Protein AF-A0A7T0BYF4-F1 (afdb_monomer_lite)

Radius of gyration: 14.71 Å; chains: 1; bounding box: 35×42×36 Å

Secondary structure (DSSP, 8-state):
---------HHHHHHHHHHHHHHHHHHHTS---HHHHHHHHHHHHHHHHHHHHHHHHHHT--GGG-HHHHHHHHHHTTSSPTT--HHHHHHHHHTTSTTTHHHHHHHHHTTHHHHHHHHHHHHHH--

Foldseek 3Di:
DDPCPPLDALVVLLVVLVVLLVQLVVLLPDDPDPVSLVSNLVSLLVNLLSLLSNLCNLVVHDSPPDQLVSVVVCVVVCLFPPPPDSVVSVVLSVCCPPVRVVPCSVVSSVCSVVVSVRSVSSSVVSD

pLDDT: mean 92.84, std 11.23, range [36.28, 98.56]

Sequence (127 aa):
MSDLQEDVPLPVLLGHLKWNLQRFREMLDQEATPYFRDAALQRFEFTMSSVLKCIAAASGQKENAGPENLLDHALKENWLPEGTDTGDILNSIESLKPESRAETSDTVYKKLAGYYESFEK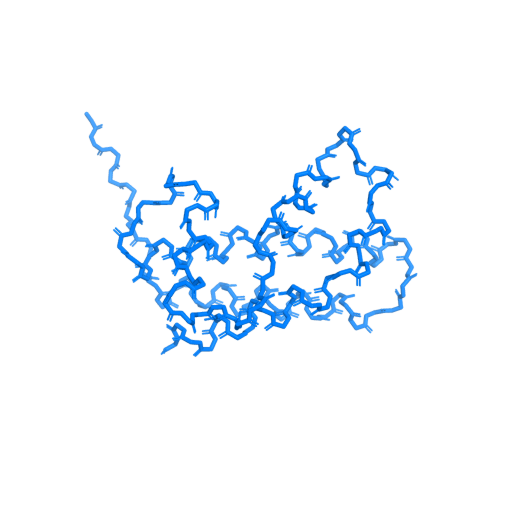LHLKLQ

Organism: NCBI:txid2705533

Structure (mmCIF, N/CA/C/O backbone):
data_AF-A0A7T0BYF4-F1
#
_entry.id   AF-A0A7T0BYF4-F1
#
loop_
_atom_site.group_PDB
_atom_site.id
_atom_site.type_symbol
_atom_site.label_atom_id
_atom_site.label_alt_id
_atom_site.label_comp_id
_atom_site.label_asym_id
_atom_si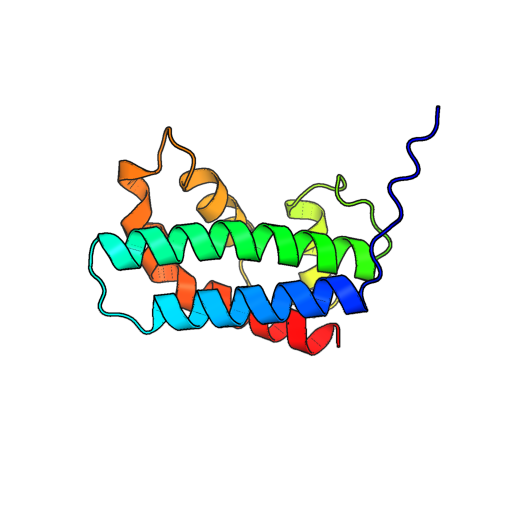te.label_entity_id
_atom_site.label_seq_id
_atom_site.pdbx_PDB_ins_code
_atom_site.Cartn_x
_atom_site.Cartn_y
_atom_site.Cartn_z
_atom_site.occupancy
_atom_site.B_iso_or_equiv
_atom_site.auth_seq_id
_atom_site.auth_comp_id
_atom_site.auth_asym_id
_atom_site.auth_atom_id
_atom_site.pdbx_PDB_model_num
ATOM 1 N N . MET A 1 1 ? -1.308 30.315 18.039 1.00 36.28 1 MET A N 1
ATOM 2 C CA . MET A 1 1 ? -2.099 30.163 16.804 1.00 36.28 1 MET A CA 1
ATOM 3 C C . MET A 1 1 ? -2.256 28.675 16.595 1.00 36.28 1 MET A C 1
ATOM 5 O O . MET A 1 1 ? -1.264 28.010 16.348 1.00 36.28 1 MET A O 1
ATOM 9 N N . SER A 1 2 ? -3.438 28.148 16.905 1.00 45.34 2 SER A N 1
ATOM 10 C CA . SER A 1 2 ? -3.761 26.744 16.666 1.00 45.34 2 SER A CA 1
ATOM 11 C C . SER A 1 2 ? -4.209 26.669 15.219 1.00 45.34 2 SER A C 1
ATOM 13 O O . SER A 1 2 ? -5.304 27.140 14.920 1.00 45.34 2 SER A O 1
ATOM 15 N N . ASP A 1 3 ? -3.362 26.152 14.335 1.00 43.22 3 ASP A N 1
ATOM 16 C CA . ASP A 1 3 ? -3.807 25.725 13.014 1.00 43.22 3 ASP A CA 1
ATOM 17 C C . ASP A 1 3 ? -4.786 24.573 13.243 1.00 43.22 3 ASP A C 1
ATOM 19 O O . ASP A 1 3 ? -4.400 23.429 13.477 1.00 43.22 3 ASP A O 1
ATOM 23 N N . LEU A 1 4 ? -6.074 24.913 13.297 1.00 44.00 4 LEU A N 1
ATOM 24 C CA . LEU A 1 4 ? -7.165 23.961 13.180 1.00 44.00 4 LEU A CA 1
ATOM 25 C C . LEU A 1 4 ? -7.118 23.453 11.740 1.00 44.00 4 LEU A C 1
ATOM 27 O O . LEU A 1 4 ? -7.821 23.949 10.865 1.00 44.00 4 LEU A O 1
ATOM 31 N N . GLN A 1 5 ? -6.220 22.507 11.483 1.00 52.50 5 GLN A N 1
ATOM 32 C CA . GLN A 1 5 ? -6.398 21.592 10.376 1.00 52.50 5 GLN A CA 1
ATOM 33 C C . GLN A 1 5 ? -7.687 20.842 10.713 1.00 52.50 5 GLN A C 1
ATOM 35 O O . GLN A 1 5 ? -7.710 20.052 11.651 1.00 52.50 5 GLN A O 1
ATOM 40 N N . GLU A 1 6 ? -8.792 21.210 10.064 1.00 58.97 6 GLU A N 1
ATOM 41 C CA . GLU A 1 6 ? -10.045 20.477 10.215 1.00 58.97 6 GLU A CA 1
ATOM 42 C C . GLU A 1 6 ? -9.763 19.022 9.845 1.00 58.97 6 GLU A C 1
ATOM 44 O O . GLU A 1 6 ? -9.361 18.732 8.713 1.00 58.97 6 GLU A O 1
ATOM 49 N N . ASP A 1 7 ? -9.910 18.121 10.819 1.00 75.44 7 ASP A N 1
ATOM 50 C CA . ASP A 1 7 ? -9.742 16.693 10.592 1.00 75.44 7 ASP A CA 1
ATOM 51 C C . ASP A 1 7 ? -10.753 16.273 9.520 1.00 75.44 7 ASP A C 1
ATOM 53 O O . ASP A 1 7 ? -11.971 16.323 9.723 1.00 75.44 7 ASP A O 1
ATOM 57 N N . VAL A 1 8 ? -10.250 15.910 8.336 1.00 86.19 8 VAL A N 1
ATOM 58 C CA . VAL A 1 8 ? -11.099 15.479 7.223 1.00 86.19 8 VAL A CA 1
ATOM 59 C C . VAL A 1 8 ? -11.855 14.228 7.680 1.00 86.19 8 VAL A C 1
ATOM 61 O O . VAL A 1 8 ? -11.213 13.257 8.086 1.00 86.19 8 VAL A O 1
ATOM 64 N N . PRO A 1 9 ? -13.199 14.197 7.602 1.00 93.19 9 PRO A N 1
ATOM 65 C CA . PRO A 1 9 ? -13.964 13.064 8.103 1.00 93.19 9 PRO A CA 1
ATOM 66 C C . PRO A 1 9 ? -13.540 11.749 7.443 1.00 93.19 9 PRO A C 1
ATOM 68 O O . PRO A 1 9 ? -13.385 11.687 6.219 1.00 93.19 9 PRO A O 1
ATOM 71 N N . LEU A 1 10 ? -13.437 10.678 8.238 1.00 95.31 10 LEU A N 1
ATOM 72 C CA . LEU A 1 10 ? -13.064 9.344 7.754 1.00 95.31 10 LEU A CA 1
ATOM 73 C C . LEU A 1 10 ? -13.855 8.906 6.500 1.00 95.31 10 LEU A C 1
ATOM 75 O O . LEU A 1 10 ? -13.216 8.445 5.557 1.00 95.31 10 LEU A O 1
ATOM 79 N N . PRO A 1 11 ? -15.186 9.118 6.382 1.00 97.19 11 PRO A N 1
ATOM 80 C CA . PRO A 1 11 ? -15.919 8.752 5.164 1.00 97.19 11 PRO A CA 1
ATOM 81 C C . PRO A 1 11 ? -15.422 9.454 3.890 1.00 97.19 11 PRO A C 1
ATOM 83 O O . PRO A 1 11 ? -15.418 8.858 2.813 1.00 97.19 11 PRO A O 1
ATOM 86 N N . VAL A 1 12 ? -14.969 10.708 4.000 1.00 96.75 12 VAL A N 1
ATOM 87 C CA . VAL A 1 12 ? -14.391 11.459 2.874 1.00 96.75 12 VAL A CA 1
ATOM 88 C C . VAL A 1 12 ? -13.031 10.869 2.498 1.00 96.75 12 VAL A C 1
ATOM 90 O O . VAL A 1 12 ? -12.760 10.637 1.318 1.00 96.75 12 VAL A O 1
ATOM 93 N N . LEU A 1 13 ? -12.197 10.559 3.496 1.00 96.88 13 LEU A N 1
ATOM 94 C CA . LEU A 1 13 ? -10.894 9.922 3.287 1.00 96.88 13 LEU A CA 1
ATOM 95 C C . LEU A 1 13 ? -11.023 8.531 2.655 1.00 96.88 13 LEU A C 1
ATOM 97 O O . LEU A 1 13 ? -10.288 8.225 1.716 1.00 96.88 13 LEU A O 1
ATOM 101 N N . LEU A 1 14 ? -11.992 7.722 3.088 1.00 98.06 14 LEU A N 1
ATOM 102 C CA . LEU A 1 14 ? -12.277 6.413 2.492 1.00 98.06 14 LEU A CA 1
ATOM 103 C C . LEU A 1 14 ? -12.751 6.537 1.041 1.00 98.06 14 LEU A C 1
ATOM 105 O O . LEU A 1 14 ? -12.354 5.734 0.199 1.00 98.06 14 LEU A O 1
ATOM 109 N N . GLY A 1 15 ? -13.518 7.582 0.711 1.00 98.00 15 GLY A N 1
ATOM 110 C CA . GLY A 1 15 ? -13.861 7.911 -0.673 1.00 98.00 15 GLY A CA 1
ATOM 111 C C . GLY A 1 15 ? -12.625 8.167 -1.544 1.00 98.00 15 GLY A C 1
ATOM 112 O O . GLY A 1 15 ? -12.517 7.624 -2.648 1.00 98.00 15 GLY A O 1
ATOM 113 N N . HIS A 1 16 ? -11.656 8.934 -1.036 1.00 97.00 16 HIS A N 1
ATOM 114 C CA . HIS A 1 16 ? -10.379 9.158 -1.722 1.00 97.00 16 HIS A CA 1
ATOM 115 C C . HIS A 1 16 ? -9.535 7.881 -1.820 1.00 97.00 16 HIS A C 1
ATOM 117 O O . HIS A 1 16 ? -8.974 7.599 -2.881 1.00 97.00 16 HIS A O 1
ATOM 123 N N . LEU A 1 17 ? -9.470 7.081 -0.750 1.00 98.25 17 LEU A N 1
ATOM 124 C CA . LEU A 1 17 ? -8.743 5.813 -0.744 1.00 98.25 17 LEU A CA 1
ATOM 125 C C . LEU A 1 17 ? -9.322 4.838 -1.773 1.00 98.25 17 LEU A C 1
ATOM 127 O O . LEU A 1 17 ? -8.562 4.264 -2.548 1.00 98.25 17 LEU A O 1
ATOM 131 N N . LYS A 1 18 ? -10.651 4.714 -1.861 1.00 98.50 18 LYS A N 1
ATOM 132 C CA . LYS A 1 18 ? -11.324 3.903 -2.885 1.00 98.50 18 LYS A CA 1
ATOM 133 C C . LYS A 1 18 ? -10.921 4.319 -4.298 1.00 98.50 18 LYS A C 1
ATOM 135 O O . LYS A 1 18 ? -10.625 3.465 -5.132 1.00 98.50 18 LYS A O 1
ATOM 140 N N . TRP A 1 19 ? -10.898 5.624 -4.571 1.00 98.19 19 TRP A N 1
ATOM 141 C CA . TRP A 1 19 ? -10.487 6.139 -5.877 1.00 98.19 19 TRP A CA 1
ATOM 142 C C . TRP A 1 19 ? -9.017 5.820 -6.178 1.00 98.19 19 TRP A C 1
ATOM 144 O O . TRP A 1 19 ? -8.697 5.368 -7.278 1.00 98.19 19 TRP A O 1
ATOM 154 N N . ASN A 1 20 ? -8.127 5.989 -5.196 1.00 98.25 20 ASN A N 1
ATOM 155 C CA . ASN A 1 20 ? -6.710 5.663 -5.347 1.00 98.25 20 ASN A CA 1
ATOM 156 C C . ASN A 1 20 ? -6.476 4.165 -5.565 1.00 98.25 20 ASN A C 1
ATOM 158 O O . ASN A 1 20 ? -5.730 3.810 -6.474 1.00 98.25 20 ASN A O 1
ATOM 162 N N . LEU A 1 21 ? -7.172 3.297 -4.823 1.00 98.50 21 LEU A N 1
ATOM 163 C CA . LEU A 1 21 ? -7.138 1.846 -5.021 1.00 98.50 21 LEU A CA 1
ATOM 164 C C . LEU A 1 21 ? -7.580 1.467 -6.435 1.00 98.50 21 LEU A C 1
ATOM 166 O O . LEU A 1 21 ? -6.882 0.710 -7.103 1.00 98.50 21 LEU A O 1
ATOM 170 N N . GLN A 1 22 ? -8.668 2.054 -6.942 1.00 98.44 22 GLN A N 1
ATOM 171 C CA . GLN A 1 22 ? -9.097 1.814 -8.320 1.00 98.44 22 GLN A CA 1
ATOM 172 C C . GLN A 1 22 ? -7.996 2.184 -9.326 1.00 98.44 22 GLN A C 1
ATOM 174 O O . GLN A 1 22 ? -7.670 1.387 -10.202 1.00 98.44 22 GLN A O 1
ATOM 179 N N . ARG A 1 23 ? -7.391 3.372 -9.197 1.00 98.12 23 ARG A N 1
ATOM 180 C CA . ARG A 1 23 ? -6.311 3.804 -10.102 1.00 98.12 23 ARG A CA 1
ATOM 181 C C . ARG A 1 23 ? -5.060 2.945 -9.966 1.00 98.12 23 ARG A C 1
ATOM 183 O O . ARG A 1 23 ? -4.353 2.744 -10.947 1.00 98.12 23 ARG A O 1
ATOM 190 N N . PHE A 1 24 ? -4.769 2.464 -8.763 1.00 98.19 24 PHE A N 1
ATOM 191 C CA . PHE A 1 24 ? -3.649 1.570 -8.520 1.00 98.19 24 PHE A CA 1
ATOM 192 C C . PHE A 1 24 ? -3.878 0.221 -9.210 1.00 98.19 24 PHE A C 1
ATOM 194 O O . PHE A 1 24 ? -3.022 -0.214 -9.978 1.00 98.19 24 PHE A O 1
ATOM 201 N N . ARG A 1 25 ? -5.067 -0.373 -9.050 1.00 98.19 25 ARG A N 1
ATOM 202 C CA . ARG A 1 25 ? -5.459 -1.606 -9.744 1.00 98.19 25 ARG A CA 1
ATOM 203 C C . ARG A 1 25 ? -5.354 -1.473 -11.260 1.00 98.19 25 ARG A C 1
ATOM 205 O O . ARG A 1 25 ? -4.731 -2.310 -11.900 1.00 98.19 25 ARG A O 1
ATOM 212 N N . GLU A 1 26 ? -5.889 -0.384 -11.812 1.00 97.56 26 GLU A N 1
ATOM 213 C CA . GLU A 1 26 ? -5.842 -0.108 -13.252 1.00 97.56 26 GLU A CA 1
ATOM 214 C C . GLU A 1 26 ? -4.413 -0.106 -13.812 1.00 97.56 26 GLU A C 1
ATOM 216 O O . GLU A 1 26 ? -4.230 -0.524 -14.953 1.00 97.56 26 GLU A O 1
ATOM 221 N N . MET A 1 27 ? -3.417 0.361 -13.043 1.00 96.81 27 MET A N 1
ATOM 222 C CA . MET A 1 27 ? -2.005 0.343 -13.456 1.00 96.81 27 MET A CA 1
ATOM 223 C C . MET A 1 27 ? -1.355 -1.031 -13.285 1.00 96.81 27 MET A C 1
ATOM 225 O O . MET A 1 27 ? -0.493 -1.389 -14.083 1.00 96.81 27 MET A O 1
ATOM 229 N N . LEU A 1 28 ? -1.759 -1.805 -12.274 1.00 95.62 28 LEU A N 1
ATOM 230 C CA . LEU A 1 28 ? -1.279 -3.178 -12.081 1.00 95.62 28 LEU A CA 1
ATOM 231 C C . LEU A 1 28 ? -1.780 -4.137 -13.166 1.00 95.62 28 LEU A C 1
ATOM 233 O O . LEU A 1 28 ? -1.089 -5.101 -13.478 1.00 95.62 28 LEU A O 1
ATOM 237 N N . ASP A 1 29 ? -2.947 -3.863 -13.748 1.00 96.38 29 ASP A N 1
ATOM 238 C CA . ASP A 1 29 ? -3.538 -4.678 -14.816 1.00 96.38 29 ASP A CA 1
ATOM 239 C C . ASP A 1 29 ? -2.947 -4.383 -16.216 1.00 96.38 29 ASP A C 1
ATOM 241 O O . ASP A 1 29 ? -3.291 -5.064 -17.183 1.00 96.38 29 ASP A O 1
ATOM 245 N N . GLN A 1 30 ? -2.072 -3.378 -16.354 1.00 95.75 30 GLN A N 1
ATOM 246 C CA . GLN A 1 30 ? -1.403 -3.067 -17.625 1.00 95.75 30 GLN A CA 1
ATOM 247 C C . GLN A 1 30 ? -0.219 -4.002 -17.896 1.00 95.75 30 GLN A C 1
ATOM 249 O O . GLN A 1 30 ? 0.356 -4.600 -16.989 1.00 95.75 30 GLN A O 1
ATOM 254 N N . GLU A 1 31 ? 0.203 -4.073 -19.16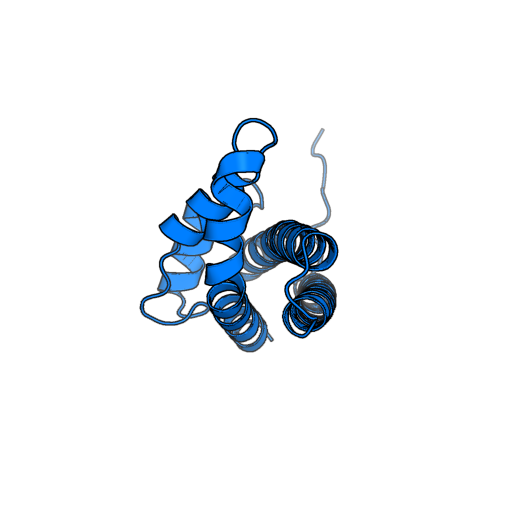1 1.00 89.81 31 GLU A N 1
ATOM 255 C CA . GLU A 1 31 ? 1.449 -4.749 -19.521 1.00 89.81 31 GLU A CA 1
ATOM 256 C C . GLU A 1 31 ? 2.637 -4.116 -18.781 1.00 89.81 31 GLU A C 1
ATOM 258 O O . GLU A 1 31 ? 2.754 -2.889 -18.705 1.00 89.81 31 GLU A O 1
ATOM 263 N N . ALA A 1 32 ? 3.538 -4.955 -18.262 1.00 88.31 32 ALA A N 1
ATOM 264 C CA . ALA A 1 32 ? 4.705 -4.553 -17.479 1.00 88.31 32 ALA A CA 1
ATOM 265 C C . ALA A 1 32 ? 5.794 -3.891 -18.347 1.00 88.31 32 ALA A C 1
ATOM 267 O O . ALA A 1 32 ? 6.905 -4.395 -18.508 1.00 88.31 32 ALA A O 1
ATOM 268 N N . THR A 1 33 ? 5.465 -2.737 -18.920 1.00 93.50 33 THR A N 1
ATOM 269 C CA . THR A 1 33 ? 6.403 -1.844 -19.601 1.00 93.50 33 THR A CA 1
ATOM 270 C C . THR A 1 33 ? 7.047 -0.897 -18.585 1.00 93.50 33 THR A C 1
ATOM 272 O O . THR A 1 33 ? 6.444 -0.627 -17.543 1.00 93.50 33 THR A O 1
ATOM 275 N N . PRO A 1 34 ? 8.223 -0.310 -18.881 1.00 93.19 34 PRO A N 1
ATOM 276 C CA . PRO A 1 34 ? 8.828 0.696 -18.006 1.00 93.19 34 PRO A CA 1
ATOM 277 C C . PRO A 1 34 ? 7.872 1.847 -17.656 1.00 93.19 34 PRO A C 1
ATOM 279 O O . PRO A 1 34 ? 7.816 2.274 -16.509 1.00 93.19 34 PRO A O 1
ATOM 282 N N . TYR A 1 35 ? 7.056 2.289 -18.619 1.00 93.38 35 TYR A N 1
ATOM 283 C CA . TYR A 1 35 ? 6.059 3.338 -18.406 1.00 93.38 35 TYR A CA 1
ATOM 284 C C . TYR A 1 35 ? 4.992 2.935 -17.377 1.00 93.38 35 TYR A C 1
ATOM 286 O O . TYR A 1 35 ? 4.762 3.654 -16.404 1.00 93.38 35 TYR A O 1
ATOM 294 N N . PHE A 1 36 ? 4.349 1.778 -17.564 1.00 94.69 36 PHE A N 1
ATOM 295 C CA . PHE A 1 36 ? 3.290 1.327 -16.658 1.00 94.69 36 PHE A CA 1
ATOM 296 C C . PHE A 1 36 ? 3.825 0.892 -15.293 1.00 94.69 36 PHE A C 1
ATOM 298 O O . PHE A 1 36 ? 3.154 1.097 -14.282 1.00 94.69 36 PHE A O 1
ATOM 305 N N . ARG A 1 37 ? 5.058 0.377 -15.240 1.00 95.25 37 ARG A N 1
ATOM 306 C CA . ARG A 1 37 ? 5.775 0.120 -13.990 1.00 95.25 37 ARG A CA 1
ATOM 307 C C . ARG A 1 37 ? 5.914 1.397 -13.170 1.00 95.25 37 ARG A C 1
ATOM 309 O O . ARG A 1 37 ? 5.493 1.434 -12.016 1.00 95.25 37 ARG A O 1
ATOM 316 N N . ASP A 1 38 ? 6.467 2.447 -13.768 1.00 94.25 38 ASP A N 1
ATOM 317 C CA . ASP A 1 38 ? 6.714 3.706 -13.065 1.00 94.25 38 ASP A CA 1
ATOM 318 C C . ASP A 1 38 ? 5.389 4.370 -12.647 1.00 94.25 38 ASP A C 1
ATOM 320 O O . ASP A 1 38 ? 5.277 4.887 -11.532 1.00 94.25 38 ASP A O 1
ATOM 324 N N . ALA A 1 39 ? 4.346 4.261 -13.480 1.00 96.19 39 ALA A N 1
ATOM 325 C CA . ALA A 1 39 ? 2.995 4.703 -13.139 1.00 96.19 39 ALA A CA 1
ATOM 326 C C . ALA A 1 39 ? 2.397 3.927 -11.949 1.00 96.19 39 ALA A C 1
ATOM 328 O O . ALA A 1 39 ? 1.798 4.535 -11.058 1.00 96.19 39 ALA A O 1
ATOM 329 N N . ALA A 1 40 ? 2.571 2.604 -11.887 1.00 97.62 40 ALA A N 1
ATOM 330 C CA . ALA A 1 40 ? 2.110 1.790 -10.762 1.00 97.62 40 ALA A CA 1
ATOM 331 C C . ALA A 1 40 ? 2.850 2.136 -9.460 1.00 97.62 40 ALA A C 1
ATOM 333 O O . ALA A 1 40 ? 2.214 2.258 -8.414 1.00 97.62 40 ALA A O 1
ATOM 334 N N . LEU A 1 41 ? 4.166 2.367 -9.525 1.00 97.50 41 LEU A N 1
ATOM 335 C CA . LEU A 1 41 ? 4.964 2.820 -8.379 1.00 97.50 41 LEU A CA 1
ATOM 336 C C . LEU A 1 41 ? 4.481 4.181 -7.866 1.00 97.50 41 LEU A C 1
ATOM 338 O O . LEU A 1 41 ? 4.295 4.361 -6.666 1.00 97.50 41 LEU A O 1
ATOM 342 N N . GLN A 1 42 ? 4.180 5.113 -8.769 1.00 96.06 42 GLN A N 1
ATOM 343 C CA . GLN A 1 42 ? 3.619 6.407 -8.386 1.00 96.06 42 GLN A CA 1
ATOM 344 C C . GLN A 1 42 ? 2.234 6.260 -7.727 1.00 96.06 42 GLN A C 1
ATOM 346 O O . GLN A 1 42 ? 1.920 6.939 -6.747 1.00 96.06 42 GLN A O 1
ATOM 351 N N . ARG A 1 43 ? 1.386 5.351 -8.232 1.00 97.69 43 ARG A N 1
ATOM 352 C CA . ARG A 1 43 ? 0.084 5.050 -7.612 1.00 97.69 43 ARG A CA 1
ATOM 353 C C . ARG A 1 43 ? 0.222 4.411 -6.239 1.00 97.69 43 ARG A C 1
ATOM 355 O O . ARG A 1 43 ? -0.591 4.719 -5.368 1.00 97.69 43 ARG A O 1
ATOM 362 N N . PHE A 1 44 ? 1.239 3.586 -6.029 1.00 98.25 44 PHE A N 1
ATOM 363 C CA . PHE A 1 44 ? 1.568 3.053 -4.715 1.00 98.25 44 PHE A CA 1
ATOM 364 C C . PHE A 1 44 ? 1.915 4.173 -3.721 1.00 98.25 44 PHE A C 1
ATOM 366 O O . PHE A 1 44 ? 1.293 4.233 -2.661 1.00 98.25 44 PHE A O 1
ATOM 373 N N . GLU A 1 45 ? 2.790 5.117 -4.091 1.00 96.88 45 GLU A N 1
ATOM 374 C CA . GLU A 1 45 ? 3.147 6.277 -3.251 1.00 96.88 45 GLU A CA 1
ATOM 375 C C . GLU A 1 45 ? 1.901 7.101 -2.849 1.00 96.88 45 GLU A C 1
ATOM 377 O O . GLU A 1 45 ? 1.684 7.395 -1.668 1.00 96.88 45 GLU A O 1
ATOM 382 N N . PHE A 1 46 ? 1.021 7.416 -3.809 1.00 96.25 46 PHE A N 1
ATOM 383 C CA . PHE A 1 46 ? -0.222 8.155 -3.535 1.00 96.25 46 PHE A CA 1
ATOM 384 C C . PHE A 1 46 ? -1.215 7.378 -2.663 1.00 96.25 46 PHE A C 1
ATOM 386 O O . PHE A 1 46 ? -1.857 7.949 -1.772 1.00 96.25 46 PHE A O 1
ATOM 393 N N . THR A 1 47 ? -1.354 6.076 -2.916 1.00 98.25 47 THR A N 1
ATOM 394 C CA . THR A 1 47 ? -2.264 5.215 -2.155 1.00 98.25 47 THR A CA 1
ATOM 395 C C . THR A 1 47 ? -1.793 5.096 -0.713 1.00 98.25 47 THR A C 1
ATOM 397 O O . THR A 1 47 ? -2.605 5.265 0.193 1.00 98.25 47 THR A O 1
ATOM 400 N N . MET A 1 48 ? -0.489 4.922 -0.488 1.00 97.56 48 MET A N 1
ATOM 401 C CA . MET A 1 48 ? 0.092 4.840 0.851 1.00 97.56 48 MET A CA 1
ATOM 402 C C . MET A 1 48 ? -0.201 6.094 1.682 1.00 97.56 48 MET A C 1
ATOM 404 O O . MET A 1 48 ? -0.642 5.992 2.826 1.00 97.56 48 MET A O 1
ATOM 408 N N . SER A 1 49 ? -0.051 7.287 1.096 1.00 95.56 49 SER A N 1
ATOM 409 C CA . SER A 1 49 ? -0.416 8.536 1.779 1.00 95.56 49 SER A CA 1
ATOM 410 C C . SER A 1 49 ? -1.888 8.549 2.216 1.00 95.56 49 SER A C 1
ATOM 412 O O . SER A 1 49 ? -2.200 8.972 3.327 1.00 95.56 49 SER A O 1
ATOM 414 N N . SER A 1 50 ? -2.798 8.038 1.381 1.00 96.81 50 SER A N 1
ATOM 415 C CA . SER A 1 50 ? -4.230 7.969 1.714 1.00 96.81 50 SER A CA 1
ATOM 416 C C . SER A 1 50 ? -4.541 6.921 2.782 1.00 96.81 50 SER A C 1
ATOM 418 O O . SER A 1 50 ? -5.375 7.172 3.650 1.00 96.81 50 SER A O 1
ATOM 420 N N . VAL A 1 51 ? -3.857 5.773 2.747 1.00 98.12 51 VAL A N 1
ATOM 421 C CA . VAL A 1 51 ? -3.968 4.718 3.764 1.00 98.12 51 VAL A CA 1
ATOM 422 C C . VAL A 1 51 ? -3.598 5.267 5.139 1.00 98.12 51 VAL A C 1
ATOM 424 O O . VAL A 1 51 ? -4.390 5.143 6.069 1.00 98.12 51 VAL A O 1
ATOM 427 N N . LEU A 1 52 ? -2.451 5.944 5.259 1.00 97.56 52 LEU A N 1
ATOM 428 C CA . LEU A 1 52 ? -2.000 6.517 6.532 1.00 97.56 52 LEU A CA 1
ATOM 429 C C . LEU A 1 52 ? -3.003 7.525 7.108 1.00 97.56 52 LEU A C 1
ATOM 431 O O . LEU A 1 52 ? -3.280 7.494 8.305 1.00 97.56 52 LEU A O 1
ATOM 435 N N . LYS A 1 53 ? -3.602 8.368 6.260 1.00 96.38 53 LYS A N 1
ATOM 436 C CA . LYS A 1 53 ? -4.646 9.316 6.684 1.00 96.38 53 LYS A CA 1
ATOM 437 C C . LYS A 1 53 ? -5.906 8.614 7.180 1.00 96.38 53 LYS A C 1
ATOM 439 O O . LYS A 1 53 ? -6.461 9.011 8.199 1.00 96.38 53 LYS A O 1
ATOM 444 N N . CYS A 1 54 ? -6.341 7.554 6.496 1.00 97.81 54 CYS A N 1
ATOM 445 C CA . CYS A 1 54 ? -7.495 6.766 6.934 1.00 97.81 54 CYS A CA 1
ATOM 446 C C . CYS A 1 54 ? -7.234 6.102 8.290 1.00 97.81 54 CYS A C 1
ATOM 448 O O . CYS A 1 54 ? -8.096 6.153 9.160 1.00 97.81 54 CYS A O 1
ATOM 450 N N . ILE A 1 55 ? -6.041 5.533 8.494 1.00 97.81 55 ILE A N 1
ATOM 451 C CA . ILE A 1 55 ? -5.653 4.930 9.775 1.00 97.81 55 ILE A CA 1
ATOM 452 C C . ILE A 1 55 ? -5.630 5.986 10.883 1.00 97.81 55 ILE A C 1
ATOM 454 O O . ILE A 1 55 ? -6.183 5.754 11.957 1.00 97.81 55 ILE A O 1
ATOM 458 N N . ALA A 1 56 ? -5.008 7.142 10.637 1.00 96.69 56 ALA A N 1
ATOM 459 C CA . ALA A 1 56 ? -4.942 8.230 11.609 1.00 96.69 56 ALA A CA 1
ATOM 460 C C . ALA A 1 56 ? -6.353 8.670 12.034 1.00 96.69 56 ALA A C 1
ATOM 462 O O . ALA A 1 56 ? -6.677 8.632 13.220 1.00 96.69 56 ALA A O 1
ATOM 463 N N . ALA A 1 57 ? -7.228 8.950 11.064 1.00 95.69 57 ALA A N 1
ATOM 464 C CA . ALA A 1 57 ? -8.611 9.340 11.325 1.00 95.69 57 ALA A CA 1
ATOM 465 C C . ALA A 1 57 ? -9.421 8.247 12.047 1.00 95.69 57 ALA A C 1
ATOM 467 O O . ALA A 1 57 ? -10.149 8.551 12.989 1.00 95.69 57 ALA A O 1
ATOM 468 N N . ALA A 1 58 ? -9.283 6.978 11.650 1.00 96.38 58 ALA A N 1
ATOM 469 C CA . ALA A 1 58 ? -9.998 5.860 12.270 1.00 96.38 58 ALA A CA 1
ATOM 470 C C . ALA A 1 58 ? -9.534 5.569 13.706 1.00 96.38 58 ALA A C 1
ATOM 472 O O . ALA A 1 58 ? -10.336 5.176 14.548 1.00 96.38 58 ALA A O 1
ATOM 473 N N . SER A 1 59 ? -8.249 5.781 13.994 1.00 94.88 59 SER A N 1
ATOM 474 C CA . SER A 1 59 ? -7.660 5.549 15.319 1.00 94.88 59 SER A CA 1
ATOM 475 C C . SER A 1 59 ? -7.723 6.760 16.255 1.00 94.88 59 SER A C 1
ATOM 477 O O . SER A 1 59 ? -7.320 6.659 17.413 1.00 94.88 59 SER A O 1
ATOM 479 N N . GLY A 1 60 ? -8.190 7.918 15.771 1.00 92.19 60 GLY A N 1
ATOM 480 C CA . GLY A 1 60 ? -8.133 9.182 16.512 1.00 92.19 60 GLY A CA 1
ATOM 481 C C . GLY A 1 60 ? 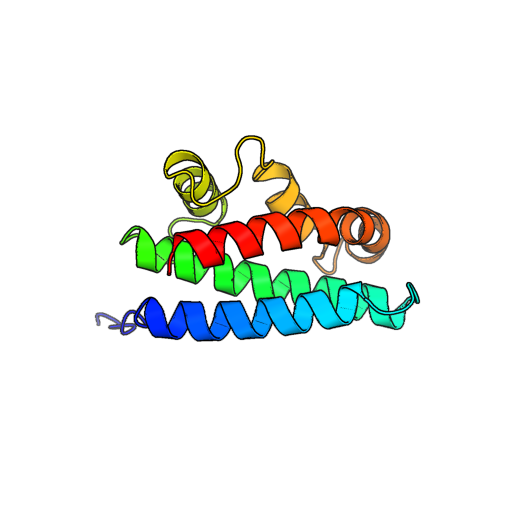-6.703 9.681 16.765 1.00 92.19 60 GLY A C 1
ATOM 482 O O . GLY A 1 60 ? -6.485 10.527 17.635 1.00 92.19 60 GLY A O 1
ATOM 483 N N . GLN A 1 61 ? -5.717 9.146 16.039 1.00 89.50 61 GLN A N 1
ATOM 484 C CA . GLN A 1 61 ? -4.327 9.585 16.097 1.00 89.50 61 GLN A CA 1
ATOM 485 C C . GLN A 1 61 ? -4.101 10.757 15.143 1.00 89.50 61 GLN A C 1
ATOM 487 O O . GLN A 1 61 ? -4.774 10.910 14.127 1.00 89.50 61 GLN A O 1
ATOM 492 N N . LYS A 1 62 ? -3.094 11.580 15.439 1.00 86.00 62 LYS A N 1
ATOM 493 C CA . LYS A 1 62 ? -2.666 12.628 14.509 1.00 86.00 62 LYS A CA 1
ATOM 494 C C . LYS A 1 62 ? -1.953 12.011 13.309 1.00 86.00 62 LYS A C 1
ATOM 496 O O . LYS A 1 62 ? -1.193 11.057 13.465 1.00 86.00 62 LYS A O 1
ATOM 501 N N . GLU A 1 63 ? -2.094 12.627 12.135 1.00 75.88 63 GLU A N 1
ATOM 502 C CA . GLU A 1 63 ? -1.385 12.195 10.917 1.00 75.88 63 GLU A CA 1
ATOM 503 C C . GLU A 1 63 ? 0.149 12.160 11.095 1.00 75.88 63 GLU A C 1
ATOM 505 O O . GLU A 1 63 ? 0.838 11.383 10.437 1.00 75.88 63 GLU A O 1
ATOM 510 N N . ASN A 1 64 ? 0.702 12.959 12.015 1.00 80.56 64 ASN A N 1
ATOM 511 C CA . ASN A 1 64 ? 2.135 13.006 12.309 1.00 80.56 64 ASN A CA 1
ATOM 512 C C . ASN A 1 64 ? 2.613 11.976 13.352 1.00 80.56 64 ASN A C 1
ATOM 514 O O . ASN A 1 64 ? 3.766 12.051 13.774 1.00 80.56 64 ASN A O 1
ATOM 518 N N . ALA A 1 65 ? 1.772 11.012 13.751 1.00 82.62 65 ALA A N 1
ATOM 519 C CA . ALA A 1 65 ? 2.150 9.917 14.652 1.00 82.62 65 ALA A CA 1
ATOM 520 C C . ALA A 1 65 ? 3.258 9.005 14.080 1.00 82.62 65 ALA A C 1
ATOM 522 O O . ALA A 1 65 ? 3.842 8.215 14.818 1.00 82.62 65 ALA A O 1
ATOM 523 N N . GLY A 1 66 ? 3.583 9.151 12.792 1.00 92.75 66 GLY A N 1
ATOM 524 C CA . GLY A 1 66 ? 4.617 8.394 12.094 1.00 92.75 66 GLY A CA 1
ATOM 525 C C . GLY A 1 66 ? 4.024 7.200 11.332 1.00 92.75 66 GLY A C 1
ATOM 526 O O . GLY A 1 66 ? 3.163 6.509 11.878 1.00 92.75 66 GLY A O 1
ATOM 527 N N . PRO A 1 67 ? 4.464 6.926 10.087 1.00 95.56 67 PRO A N 1
ATOM 528 C CA . PRO A 1 67 ? 3.923 5.828 9.281 1.00 95.56 67 PRO A CA 1
ATOM 529 C C . PRO A 1 67 ? 3.993 4.449 9.951 1.00 95.56 67 PRO A C 1
ATOM 531 O O . PRO A 1 67 ? 3.041 3.682 9.854 1.00 95.56 67 PRO A O 1
ATOM 534 N N . GLU A 1 68 ? 5.086 4.157 10.659 1.00 95.94 68 GLU A N 1
ATOM 535 C CA . GLU A 1 68 ? 5.296 2.899 11.391 1.00 95.94 68 GLU A CA 1
ATOM 536 C C . GLU A 1 68 ? 4.243 2.687 12.482 1.00 95.94 68 GLU A C 1
ATOM 538 O O . GLU A 1 68 ? 3.514 1.701 12.449 1.00 95.94 68 GLU A O 1
ATOM 543 N N . ASN A 1 69 ? 4.061 3.670 13.369 1.00 95.88 69 ASN A N 1
ATOM 544 C CA . ASN A 1 69 ? 3.074 3.590 14.449 1.00 95.88 69 ASN A CA 1
ATOM 545 C C . ASN A 1 69 ? 1.642 3.409 13.926 1.00 95.88 69 ASN A C 1
ATOM 547 O O . ASN A 1 69 ? 0.851 2.672 14.519 1.00 95.88 69 ASN A O 1
ATOM 551 N N . LEU A 1 70 ? 1.303 4.072 12.816 1.00 97.62 70 LEU A N 1
ATOM 552 C CA . LEU A 1 70 ? -0.009 3.943 12.184 1.00 97.62 70 LEU A CA 1
ATOM 553 C C . LEU A 1 70 ? -0.209 2.531 11.614 1.00 97.62 70 LEU A C 1
ATOM 555 O O . LEU A 1 70 ? -1.219 1.891 11.904 1.00 97.62 70 LEU A O 1
ATOM 559 N N . LEU A 1 71 ? 0.749 2.013 10.843 1.00 97.50 71 LEU A N 1
ATOM 560 C CA . LEU A 1 71 ? 0.645 0.669 10.271 1.00 97.50 71 LEU A CA 1
ATOM 561 C C . LEU A 1 71 ? 0.614 -0.425 11.345 1.00 97.50 71 LEU A C 1
ATOM 563 O O . LEU A 1 71 ? -0.204 -1.340 11.256 1.00 97.50 71 LEU A O 1
ATOM 567 N N . ASP A 1 72 ? 1.436 -0.305 12.385 1.00 95.56 72 ASP A N 1
ATOM 568 C CA . ASP A 1 72 ? 1.452 -1.245 13.507 1.00 95.56 72 ASP A CA 1
ATOM 569 C C . ASP A 1 72 ? 0.130 -1.242 14.275 1.00 95.56 72 ASP A C 1
ATOM 571 O O . ASP A 1 72 ? -0.346 -2.289 14.717 1.00 95.56 72 ASP A O 1
ATOM 575 N N . HIS A 1 73 ? -0.486 -0.068 14.434 1.00 96.75 73 HIS A N 1
ATOM 576 C CA . HIS A 1 73 ? -1.823 0.033 15.004 1.00 96.75 73 HIS A CA 1
ATOM 577 C C . HIS A 1 73 ? -2.862 -0.649 14.104 1.00 96.75 73 HIS A C 1
ATOM 579 O O . HIS A 1 73 ? -3.636 -1.469 14.588 1.00 96.75 73 HIS A O 1
ATOM 585 N N . ALA A 1 74 ? -2.836 -0.397 12.793 1.00 97.81 74 ALA A N 1
ATOM 586 C CA . ALA A 1 74 ? -3.748 -1.039 11.847 1.00 97.81 74 ALA A CA 1
ATOM 587 C C . ALA A 1 74 ? -3.608 -2.574 11.824 1.00 97.81 74 ALA A C 1
ATOM 589 O O . ALA A 1 74 ? -4.603 -3.278 11.638 1.00 97.81 74 ALA A O 1
ATOM 590 N N . LEU A 1 75 ? -2.400 -3.102 12.037 1.00 97.12 75 LEU A N 1
ATOM 591 C CA . LEU A 1 75 ? -2.172 -4.538 12.187 1.00 97.12 75 LEU A CA 1
ATOM 592 C C . LEU A 1 75 ? -2.766 -5.070 13.503 1.00 97.12 75 LEU A C 1
ATOM 594 O O . LEU A 1 75 ? -3.467 -6.079 13.487 1.00 97.12 75 LEU A O 1
ATOM 598 N N . LYS A 1 76 ? -2.561 -4.369 14.629 1.00 97.00 76 LYS A N 1
ATOM 599 C CA . LYS A 1 76 ? -3.135 -4.729 15.945 1.00 97.00 76 LYS A CA 1
ATOM 600 C C . LYS A 1 76 ? -4.665 -4.740 15.945 1.00 97.00 76 LYS A C 1
ATOM 602 O O . LYS A 1 76 ? -5.267 -5.627 16.543 1.00 97.00 76 LYS A O 1
ATOM 607 N N . GLU A 1 77 ? -5.285 -3.794 15.243 1.00 97.62 77 GLU A N 1
ATOM 608 C CA . GLU A 1 77 ? -6.744 -3.691 15.110 1.00 97.62 77 GLU A CA 1
ATOM 609 C C . GLU A 1 77 ? -7.329 -4.629 14.034 1.00 97.62 77 GLU A C 1
ATOM 611 O O . GLU A 1 77 ? -8.537 -4.634 13.795 1.00 97.62 77 GLU A O 1
ATOM 616 N N . ASN A 1 78 ? -6.503 -5.465 13.390 1.00 97.25 78 ASN A N 1
ATOM 617 C CA . ASN A 1 78 ? -6.904 -6.375 12.307 1.00 97.25 78 ASN A CA 1
ATOM 618 C C . ASN A 1 78 ? -7.544 -5.656 11.103 1.00 97.25 78 ASN A C 1
ATOM 620 O O . ASN A 1 78 ? -8.425 -6.201 10.422 1.00 97.25 78 ASN A O 1
ATOM 624 N N . TRP A 1 79 ? -7.126 -4.415 10.847 1.00 98.25 79 TRP A N 1
ATOM 625 C CA . TRP A 1 79 ? -7.484 -3.682 9.633 1.00 98.25 79 TRP A CA 1
ATOM 626 C C . TRP A 1 79 ? -6.620 -4.142 8.465 1.00 98.25 79 TRP A C 1
ATOM 628 O O . TRP A 1 79 ? -7.114 -4.303 7.352 1.00 98.25 79 TRP A O 1
ATOM 638 N N . LEU A 1 80 ? -5.343 -4.420 8.728 1.00 97.88 80 LEU A N 1
ATOM 639 C CA . LEU A 1 80 ? -4.482 -5.132 7.792 1.00 97.88 80 LEU A CA 1
ATOM 640 C C . LEU A 1 80 ? -4.609 -6.652 7.984 1.00 97.88 80 LEU A C 1
ATOM 642 O O . LEU A 1 80 ? -4.932 -7.112 9.081 1.00 97.88 80 LEU A O 1
ATOM 646 N N . PRO A 1 81 ? -4.363 -7.444 6.927 1.00 96.12 81 PRO A N 1
ATOM 647 C CA . PRO A 1 81 ? -4.281 -8.897 7.037 1.00 96.12 81 PRO A CA 1
ATOM 648 C C . PRO A 1 81 ? -3.239 -9.356 8.057 1.00 96.12 81 PRO A C 1
ATOM 650 O O . PRO A 1 81 ? -2.175 -8.753 8.199 1.00 96.12 81 PRO A O 1
ATOM 653 N N . GLU A 1 82 ? -3.514 -10.482 8.712 1.00 93.25 82 GLU A N 1
ATOM 654 C CA . GLU A 1 82 ? -2.506 -11.154 9.527 1.00 93.25 82 GLU A CA 1
ATOM 655 C C . GLU A 1 82 ? -1.291 -11.524 8.659 1.00 93.25 82 GLU A C 1
ATOM 657 O O . GLU A 1 82 ? -1.437 -12.004 7.532 1.00 93.25 82 GLU A O 1
ATOM 662 N N . GLY A 1 83 ? -0.088 -11.270 9.178 1.00 90.94 83 GLY A N 1
ATOM 663 C CA . GLY A 1 83 ? 1.165 -11.522 8.464 1.00 90.94 83 GLY A CA 1
ATOM 664 C C . GLY A 1 83 ? 1.571 -10.446 7.451 1.00 90.94 83 GLY A C 1
ATOM 665 O O . GLY A 1 83 ? 2.591 -10.622 6.788 1.00 90.94 83 GLY A O 1
ATOM 666 N N . THR A 1 84 ? 0.832 -9.335 7.320 1.00 95.75 84 THR A N 1
ATOM 667 C CA . THR A 1 84 ? 1.305 -8.182 6.539 1.00 95.75 84 THR A CA 1
ATOM 668 C C . THR A 1 84 ? 2.608 -7.637 7.133 1.00 95.75 84 THR A C 1
ATOM 670 O O . THR A 1 84 ? 2.640 -7.204 8.283 1.00 95.75 84 THR A O 1
ATOM 673 N N . ASP A 1 85 ? 3.671 -7.617 6.327 1.00 96.50 85 ASP A N 1
ATOM 674 C CA . ASP A 1 85 ? 4.964 -7.034 6.694 1.00 96.50 85 ASP A CA 1
ATOM 675 C C . ASP A 1 85 ? 4.933 -5.509 6.488 1.00 96.50 85 ASP A C 1
ATOM 677 O O . ASP A 1 85 ? 5.145 -4.987 5.389 1.00 96.50 85 ASP A O 1
ATOM 681 N N . THR A 1 86 ? 4.602 -4.783 7.556 1.00 96.31 86 THR A N 1
ATOM 682 C CA . THR A 1 86 ? 4.530 -3.314 7.558 1.00 96.31 86 THR A CA 1
ATOM 683 C C . THR A 1 86 ? 5.904 -2.677 7.338 1.00 96.31 86 THR A C 1
ATOM 685 O O . THR A 1 86 ? 5.996 -1.639 6.678 1.00 96.31 86 THR A O 1
ATOM 688 N N . GLY A 1 87 ? 6.976 -3.326 7.803 1.00 97.25 87 GLY A N 1
ATOM 689 C CA . GLY A 1 87 ? 8.354 -2.890 7.591 1.00 97.25 87 GLY A CA 1
ATOM 690 C C . GLY A 1 87 ? 8.757 -2.956 6.119 1.00 97.25 87 GLY A C 1
ATOM 691 O O . GLY A 1 87 ? 9.337 -2.006 5.594 1.00 97.25 87 GLY A O 1
ATOM 692 N N . ASP A 1 88 ? 8.392 -4.027 5.416 1.00 97.69 88 ASP A N 1
ATOM 693 C CA . ASP A 1 88 ? 8.648 -4.170 3.979 1.00 97.69 88 ASP A CA 1
ATOM 694 C C . ASP A 1 88 ? 7.893 -3.127 3.134 1.00 97.69 88 ASP A C 1
ATOM 696 O O . ASP A 1 88 ? 8.459 -2.585 2.179 1.00 97.69 88 ASP A O 1
ATOM 700 N N . ILE A 1 89 ? 6.656 -2.776 3.512 1.00 97.81 89 ILE A N 1
ATOM 701 C CA . ILE A 1 89 ? 5.895 -1.686 2.872 1.00 97.81 89 ILE A CA 1
ATOM 702 C C . ILE A 1 89 ? 6.634 -0.350 3.029 1.00 97.81 89 ILE A C 1
ATOM 704 O O . ILE A 1 89 ? 6.815 0.376 2.047 1.00 97.81 89 ILE A O 1
ATOM 708 N N . LEU A 1 90 ? 7.077 -0.022 4.247 1.00 97.12 90 LEU A N 1
ATOM 709 C CA . LEU A 1 90 ? 7.771 1.238 4.533 1.00 97.12 90 LEU A CA 1
ATOM 710 C C . LEU A 1 90 ? 9.125 1.320 3.836 1.00 97.12 90 LEU A C 1
ATOM 712 O O . LEU A 1 90 ? 9.419 2.328 3.194 1.00 97.12 90 LEU A O 1
ATOM 716 N N . ASN A 1 91 ? 9.911 0.246 3.894 1.00 97.12 91 ASN A N 1
ATOM 717 C CA . ASN A 1 91 ? 11.189 0.160 3.194 1.00 97.12 91 ASN A CA 1
ATOM 718 C C . ASN A 1 91 ? 11.005 0.313 1.682 1.00 97.12 91 ASN A C 1
ATOM 720 O O . ASN A 1 91 ? 11.806 0.974 1.023 1.00 97.12 91 ASN A O 1
ATOM 724 N N . SER A 1 92 ? 9.926 -0.244 1.128 1.00 97.44 92 SER A N 1
ATOM 725 C CA . SER A 1 92 ? 9.618 -0.097 -0.292 1.00 97.44 92 SER A CA 1
ATOM 726 C C . SER A 1 92 ? 9.285 1.348 -0.662 1.00 97.44 92 SER A C 1
ATOM 728 O O . SER A 1 92 ? 9.800 1.822 -1.668 1.00 97.44 92 SER A O 1
ATOM 730 N N . ILE A 1 93 ? 8.514 2.080 0.149 1.00 95.50 93 ILE A N 1
ATOM 731 C CA . ILE A 1 93 ? 8.264 3.520 -0.065 1.00 95.50 93 ILE A CA 1
ATOM 732 C C . ILE A 1 93 ? 9.559 4.329 0.027 1.00 95.50 93 ILE A C 1
ATOM 734 O O . ILE A 1 93 ? 9.841 5.139 -0.854 1.00 95.50 93 ILE A O 1
ATOM 738 N N . GLU A 1 94 ? 10.362 4.089 1.062 1.00 94.31 94 GLU A N 1
ATOM 739 C CA . GLU A 1 94 ? 11.638 4.779 1.266 1.00 94.31 94 GLU A CA 1
ATOM 740 C C . GLU A 1 94 ? 12.579 4.576 0.071 1.00 94.31 94 GLU A C 1
ATOM 742 O O . GLU A 1 94 ? 13.202 5.519 -0.413 1.00 94.31 94 GLU A O 1
ATOM 747 N N . SER A 1 95 ? 12.607 3.360 -0.473 1.00 94.62 95 SER A N 1
ATOM 748 C CA . SER A 1 95 ? 13.439 3.002 -1.621 1.00 94.62 95 SER A CA 1
ATOM 749 C C . SER A 1 95 ? 12.996 3.619 -2.955 1.00 94.62 95 SER A C 1
ATOM 751 O O . SER A 1 95 ? 13.729 3.532 -3.937 1.00 94.62 95 SER A O 1
ATOM 753 N N . LEU A 1 96 ? 11.808 4.231 -3.025 1.00 93.75 96 LEU A N 1
ATOM 754 C CA . LEU A 1 96 ? 11.334 4.949 -4.217 1.00 93.75 96 LEU A CA 1
ATOM 755 C C . LEU A 1 96 ? 11.735 6.428 -4.228 1.00 93.75 96 LEU A C 1
ATOM 757 O O . LEU A 1 96 ? 11.454 7.133 -5.207 1.00 93.75 96 LEU A O 1
ATOM 761 N N . LYS A 1 97 ? 12.437 6.894 -3.188 1.00 91.50 97 LYS A N 1
ATOM 762 C CA . LYS A 1 97 ? 13.058 8.218 -3.178 1.00 91.50 97 LYS A CA 1
ATOM 763 C C . LYS A 1 97 ? 14.073 8.365 -4.317 1.00 91.50 97 LYS A C 1
ATOM 765 O O . LYS A 1 97 ? 14.695 7.377 -4.719 1.00 91.50 97 LYS A O 1
ATOM 770 N N . PRO A 1 98 ? 14.277 9.591 -4.838 1.00 89.75 98 PRO A N 1
ATOM 771 C CA . PRO A 1 98 ? 15.126 9.830 -6.005 1.00 89.75 98 PRO A CA 1
ATOM 772 C C . PRO A 1 98 ? 16.528 9.220 -5.911 1.00 89.75 98 PRO A C 1
ATOM 774 O O . PRO A 1 98 ? 17.063 8.798 -6.932 1.00 89.75 98 PRO A O 1
ATOM 777 N N . GLU A 1 99 ? 17.104 9.143 -4.707 1.00 88.62 99 GLU A N 1
ATOM 778 C CA . GLU A 1 99 ? 18.466 8.634 -4.505 1.00 88.62 99 GLU A CA 1
ATOM 779 C C . GLU A 1 99 ? 18.624 7.134 -4.802 1.00 88.62 99 GLU A C 1
ATOM 781 O O . GLU A 1 99 ? 19.716 6.708 -5.164 1.00 88.62 99 GLU A O 1
ATOM 786 N N . SER A 1 100 ? 17.561 6.337 -4.649 1.00 86.62 100 SER A N 1
ATOM 787 C CA . SER A 1 100 ? 17.610 4.868 -4.760 1.00 86.62 100 SER A CA 1
ATOM 788 C C . SER A 1 100 ? 16.656 4.288 -5.810 1.00 86.62 100 SER A C 1
ATOM 790 O O . SER A 1 100 ? 16.821 3.141 -6.227 1.00 86.62 100 SER A O 1
ATOM 792 N N . ARG A 1 101 ? 15.713 5.091 -6.323 1.00 88.44 101 ARG A N 1
ATOM 793 C CA . ARG A 1 101 ? 14.639 4.652 -7.232 1.00 88.44 101 ARG A CA 1
ATOM 794 C C . ARG A 1 101 ? 15.122 3.863 -8.448 1.00 88.44 101 ARG A C 1
ATOM 796 O O . ARG A 1 101 ? 14.459 2.906 -8.851 1.00 88.44 101 ARG A O 1
ATOM 803 N N . ALA A 1 102 ? 16.246 4.256 -9.048 1.00 86.38 102 ALA A N 1
ATOM 804 C CA . ALA A 1 102 ? 16.768 3.607 -10.251 1.00 86.38 102 ALA A CA 1
ATOM 805 C C . ALA A 1 102 ? 17.127 2.127 -10.022 1.00 86.38 102 ALA A C 1
ATOM 807 O O . ALA A 1 102 ? 16.985 1.316 -10.934 1.00 86.38 102 ALA A O 1
ATOM 808 N N . GLU A 1 103 ? 17.550 1.769 -8.809 1.00 87.00 103 GLU A N 1
ATOM 809 C CA . GLU A 1 103 ? 18.038 0.427 -8.466 1.00 87.00 103 GLU A CA 1
ATOM 810 C C . GLU A 1 103 ? 16.937 -0.467 -7.874 1.00 87.00 103 GLU A C 1
ATOM 812 O O . GLU A 1 103 ? 17.033 -1.694 -7.898 1.00 87.00 103 GLU A O 1
ATOM 817 N N . THR A 1 104 ? 15.867 0.135 -7.353 1.00 91.06 104 THR A N 1
ATOM 818 C CA . THR A 1 104 ? 14.872 -0.547 -6.510 1.00 91.06 104 THR A CA 1
ATOM 819 C C . THR A 1 104 ? 13.506 -0.699 -7.176 1.00 91.06 104 THR A C 1
ATOM 821 O O . THR A 1 104 ? 12.735 -1.574 -6.775 1.00 91.06 104 THR A O 1
ATOM 824 N N . SER A 1 105 ? 13.213 0.083 -8.224 1.00 91.88 105 SER A N 1
ATOM 825 C CA . SER A 1 105 ? 11.891 0.141 -8.873 1.00 91.88 105 SER A CA 1
ATOM 826 C C . SER A 1 105 ? 11.355 -1.228 -9.296 1.00 91.88 105 SER A C 1
ATOM 828 O O . SER A 1 105 ? 10.205 -1.549 -9.004 1.00 91.88 105 SER A O 1
ATOM 830 N N . ASP A 1 106 ? 12.177 -2.073 -9.925 1.00 94.38 106 ASP A N 1
ATOM 831 C CA . ASP A 1 106 ? 11.749 -3.412 -10.359 1.00 94.38 106 ASP A CA 1
ATOM 832 C C . ASP A 1 106 ? 11.467 -4.349 -9.178 1.00 94.38 106 ASP A C 1
ATOM 834 O O . ASP A 1 106 ? 10.561 -5.184 -9.235 1.00 94.38 106 ASP A O 1
ATOM 838 N N . THR A 1 107 ? 12.233 -4.212 -8.096 1.00 95.56 107 THR A N 1
ATOM 839 C CA . THR A 1 107 ? 12.056 -5.006 -6.876 1.00 95.56 107 THR A CA 1
ATOM 840 C C . THR A 1 107 ? 10.774 -4.611 -6.158 1.00 95.56 107 THR A C 1
ATOM 842 O O . THR A 1 107 ? 10.015 -5.490 -5.757 1.00 95.56 107 THR A O 1
ATOM 845 N N . VAL A 1 108 ? 10.498 -3.311 -6.034 1.00 97.31 108 VAL A N 1
ATOM 846 C CA . VAL A 1 108 ? 9.257 -2.814 -5.426 1.00 97.31 108 VAL A CA 1
ATOM 847 C C . VAL A 1 108 ? 8.050 -3.148 -6.300 1.00 97.31 108 VAL A C 1
ATOM 849 O O . VAL A 1 108 ? 7.033 -3.603 -5.781 1.00 97.31 108 VAL A O 1
ATOM 852 N N . TYR A 1 109 ? 8.166 -3.011 -7.627 1.00 97.25 109 TYR A N 1
ATOM 853 C CA . TYR A 1 109 ? 7.072 -3.293 -8.560 1.00 97.25 109 TYR A CA 1
ATOM 854 C C . TYR A 1 109 ? 6.513 -4.714 -8.397 1.00 97.25 109 TYR A C 1
ATOM 856 O O . TYR A 1 109 ? 5.299 -4.905 -8.344 1.00 97.25 109 TYR A O 1
ATOM 864 N N . LYS A 1 110 ? 7.390 -5.710 -8.211 1.00 96.56 110 LYS A N 1
ATOM 865 C CA . LYS A 1 110 ? 7.004 -7.117 -7.993 1.00 96.56 110 LYS A CA 1
ATOM 866 C C . LYS A 1 110 ? 6.161 -7.346 -6.734 1.00 96.56 110 LYS A C 1
ATOM 868 O O . LYS A 1 110 ? 5.482 -8.365 -6.647 1.00 96.56 110 LYS A O 1
ATOM 873 N N . LYS A 1 111 ? 6.202 -6.428 -5.765 1.00 97.81 111 LYS A N 1
ATOM 874 C CA . LYS A 1 111 ? 5.484 -6.532 -4.486 1.00 97.81 111 LYS A CA 1
ATOM 875 C C . LYS A 1 111 ? 4.132 -5.818 -4.496 1.00 97.81 111 LYS A C 1
ATOM 877 O O . LYS A 1 111 ? 3.288 -6.094 -3.645 1.00 97.81 111 LYS A O 1
ATOM 882 N N . LEU A 1 112 ? 3.897 -4.928 -5.465 1.00 97.88 112 LEU A N 1
ATOM 883 C CA . LEU A 1 112 ? 2.751 -4.015 -5.457 1.00 97.88 112 LEU A CA 1
ATOM 884 C C . LEU A 1 112 ? 1.394 -4.718 -5.419 1.00 97.88 112 LEU A C 1
ATOM 886 O O . LEU A 1 112 ? 0.478 -4.202 -4.787 1.00 97.88 112 LEU A O 1
ATOM 890 N N . ALA A 1 113 ? 1.262 -5.889 -6.047 1.00 97.44 113 ALA A N 1
ATOM 891 C CA . ALA A 1 113 ? 0.026 -6.668 -5.990 1.00 97.44 113 ALA A CA 1
ATOM 892 C C . ALA A 1 113 ? -0.331 -7.074 -4.547 1.00 97.44 113 ALA A C 1
ATOM 894 O O . ALA A 1 113 ? -1.473 -6.904 -4.125 1.00 97.44 113 ALA A O 1
ATOM 895 N N . GLY A 1 114 ? 0.652 -7.512 -3.752 1.00 97.94 114 GLY A N 1
ATOM 896 C CA . GLY A 1 114 ? 0.435 -7.8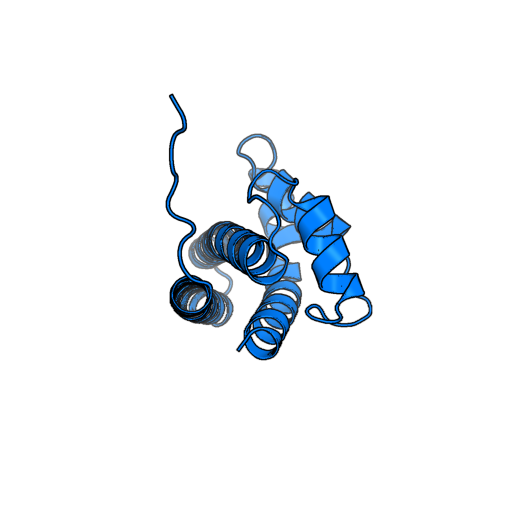60 -2.343 1.00 97.94 114 GLY A CA 1
ATOM 897 C C . GLY A 1 114 ? 0.118 -6.643 -1.468 1.00 97.94 114 GLY A C 1
ATOM 898 O O . GLY A 1 114 ? -0.723 -6.711 -0.566 1.00 97.94 114 GLY A O 1
ATOM 899 N N . TYR A 1 115 ? 0.736 -5.495 -1.760 1.00 98.38 115 TYR A N 1
ATOM 900 C CA . TYR A 1 115 ? 0.414 -4.241 -1.072 1.00 98.38 115 TYR A CA 1
ATOM 901 C C . TYR A 1 115 ? -0.994 -3.754 -1.411 1.00 98.38 115 TYR A C 1
ATOM 903 O O . TYR A 1 115 ? -1.736 -3.369 -0.508 1.00 98.38 115 TYR A O 1
ATOM 911 N N . TYR A 1 116 ? -1.390 -3.830 -2.686 1.00 98.56 116 TYR A N 1
ATOM 912 C CA . TYR A 1 116 ? -2.748 -3.525 -3.129 1.00 98.56 116 TYR A CA 1
ATOM 913 C C . TYR A 1 116 ? -3.780 -4.350 -2.352 1.00 98.56 116 TYR A C 1
ATOM 915 O O . TYR A 1 116 ? -4.699 -3.776 -1.773 1.00 98.56 116 TYR A O 1
ATOM 923 N N . GLU A 1 117 ? -3.600 -5.671 -2.270 1.00 98.12 117 GLU A N 1
ATOM 924 C CA . GLU A 1 117 ? -4.523 -6.552 -1.541 1.00 98.12 117 GLU A CA 1
ATOM 925 C C . GLU A 1 117 ? -4.619 -6.199 -0.051 1.00 98.12 117 GLU A C 1
ATOM 927 O O . GLU A 1 117 ? -5.699 -6.251 0.542 1.00 98.12 117 GLU A O 1
ATOM 932 N N . SER A 1 118 ? -3.497 -5.820 0.566 1.00 98.38 118 SER A N 1
ATOM 933 C CA . SER A 1 118 ? -3.473 -5.390 1.967 1.00 98.38 118 SER A CA 1
ATOM 934 C C . SER A 1 118 ? -4.257 -4.088 2.164 1.00 98.38 118 SER A C 1
ATOM 936 O O . SER A 1 118 ? -5.068 -3.983 3.085 1.00 98.38 118 SER A O 1
ATOM 938 N N . PHE A 1 119 ? -4.068 -3.111 1.274 1.00 98.56 119 PHE A N 1
ATOM 939 C CA . PHE A 1 119 ? -4.754 -1.819 1.341 1.00 98.56 119 PHE A CA 1
ATOM 940 C C . PHE A 1 119 ? -6.243 -1.912 0.993 1.00 98.56 119 PHE A C 1
ATOM 942 O O . PHE A 1 119 ? -7.055 -1.209 1.592 1.00 98.56 119 PHE A O 1
ATOM 949 N N . GLU A 1 120 ? -6.624 -2.798 0.075 1.00 98.38 120 GLU A N 1
ATOM 950 C CA . GLU A 1 120 ? -8.025 -3.076 -0.245 1.00 98.38 120 GLU A CA 1
ATOM 951 C C . GLU A 1 120 ? -8.759 -3.675 0.961 1.00 98.38 120 GLU A C 1
ATOM 953 O O . GLU A 1 120 ? -9.848 -3.215 1.315 1.00 98.38 120 GLU A O 1
ATOM 958 N N . LYS A 1 121 ? -8.141 -4.641 1.652 1.00 98.25 121 LYS A N 1
ATOM 959 C CA . LYS A 1 121 ? -8.698 -5.228 2.880 1.00 98.25 121 LYS A CA 1
ATOM 960 C C . LYS A 1 121 ? -8.820 -4.198 4.003 1.00 98.25 121 LYS A C 1
ATOM 962 O O . LYS A 1 121 ? -9.862 -4.159 4.653 1.00 98.25 121 LYS A O 1
ATOM 967 N N . LEU A 1 122 ? -7.825 -3.325 4.172 1.00 98.56 122 LEU A N 1
ATOM 968 C CA . LEU A 1 122 ? -7.906 -2.205 5.114 1.00 98.56 122 LEU A CA 1
ATOM 969 C C . LEU A 1 122 ? -9.076 -1.281 4.799 1.00 98.56 122 LEU A C 1
ATOM 971 O O . LEU A 1 122 ? -9.857 -0.957 5.690 1.00 98.56 122 LEU A O 1
ATOM 975 N N . HIS A 1 123 ? -9.238 -0.889 3.536 1.00 98.56 123 HIS A N 1
ATOM 976 C CA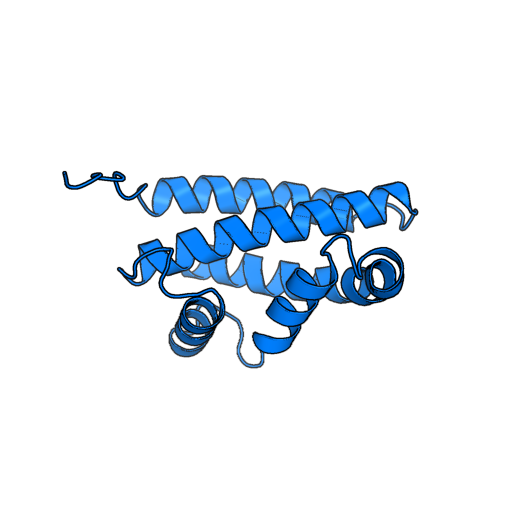 . HIS A 1 123 ? -10.361 -0.054 3.132 1.00 98.56 123 HIS A CA 1
ATOM 977 C C . HIS A 1 123 ? -11.704 -0.727 3.455 1.00 98.56 123 HIS A C 1
ATOM 979 O O . HIS A 1 123 ? -12.571 -0.074 4.022 1.00 98.56 123 HIS A O 1
ATOM 985 N N . LEU A 1 124 ? -11.864 -2.025 3.171 1.00 98.06 124 LEU A N 1
ATOM 986 C CA . LEU A 1 124 ? -13.084 -2.775 3.504 1.00 98.06 124 LEU A CA 1
ATOM 987 C C . LEU A 1 124 ? -13.351 -2.865 5.014 1.00 98.06 124 LEU A C 1
ATOM 989 O O . LEU A 1 124 ? -14.505 -2.906 5.424 1.00 98.06 124 LEU A O 1
ATOM 993 N N . LYS A 1 125 ? -12.304 -2.915 5.843 1.00 98.06 125 LYS A N 1
ATOM 994 C CA . LYS A 1 125 ? -12.424 -2.980 7.308 1.00 98.06 125 LYS A CA 1
ATOM 995 C C . LYS A 1 125 ? -12.855 -1.664 7.946 1.00 98.06 125 LYS A C 1
ATOM 997 O O . LYS A 1 125 ? -13.443 -1.697 9.020 1.00 98.06 125 LYS A O 1
ATOM 1002 N N . LEU A 1 126 ? -12.535 -0.542 7.308 1.00 97.00 126 LEU A N 1
ATOM 1003 C CA . LEU A 1 126 ? -12.819 0.798 7.820 1.00 97.00 126 LEU A CA 1
ATOM 1004 C C . LEU A 1 126 ? -14.161 1.377 7.334 1.00 97.00 126 LEU A C 1
ATOM 1006 O O . LEU A 1 126 ? -14.494 2.492 7.731 1.00 97.00 126 LEU A O 1
ATOM 1010 N N . GLN A 1 127 ? -14.895 0.663 6.471 1.00 90.12 127 GLN A N 1
ATOM 1011 C CA . GLN A 1 127 ? -16.206 1.073 5.943 1.00 90.12 127 GLN A CA 1
ATOM 1012 C C . GLN A 1 127 ? -17.349 0.973 6.954 1.00 90.12 127 GLN A C 1
ATOM 1014 O O . GLN A 1 127 ? -17.344 0.038 7.784 1.00 90.12 127 GLN A O 1
#